Protein AF-A0A8S9LAE3-F1 (afdb_monomer)

pLDDT: mean 81.44, std 17.98, range [37.94, 98.44]

Structure (mmCIF, N/CA/C/O backbone):
data_AF-A0A8S9LAE3-F1
#
_entry.id   AF-A0A8S9LAE3-F1
#
loop_
_atom_site.group_PDB
_atom_site.id
_atom_site.type_symbol
_atom_site.label_atom_id
_atom_site.label_alt_id
_atom_site.label_comp_id
_atom_site.label_asym_id
_atom_site.label_entity_id
_atom_site.label_seq_id
_atom_site.pdbx_PDB_ins_code
_atom_site.Cartn_x
_atom_site.Cartn_y
_atom_site.Cartn_z
_atom_site.occupancy
_atom_site.B_iso_or_equiv
_atom_site.auth_seq_id
_atom_site.auth_comp_id
_atom_site.auth_asym_id
_atom_site.auth_atom_id
_atom_site.pdbx_PDB_model_num
ATOM 1 N N . VAL A 1 1 ? 46.894 7.423 32.844 1.00 37.94 1 VAL A N 1
ATOM 2 C CA . VAL A 1 1 ? 46.113 8.346 31.998 1.00 37.94 1 VAL A CA 1
ATOM 3 C C . VAL A 1 1 ? 46.209 7.786 30.589 1.00 37.94 1 VAL A C 1
ATOM 5 O O . VAL A 1 1 ? 47.317 7.707 30.084 1.00 37.94 1 VAL A O 1
ATOM 8 N N . ASP A 1 2 ? 45.246 6.939 30.218 1.00 39.12 2 ASP A N 1
ATOM 9 C CA . ASP A 1 2 ? 44.003 7.316 29.497 1.00 39.12 2 ASP A CA 1
ATOM 10 C C . ASP A 1 2 ? 44.293 7.236 27.984 1.00 39.12 2 ASP A C 1
ATOM 12 O O . ASP A 1 2 ? 45.336 7.728 27.573 1.00 39.12 2 ASP A O 1
ATOM 16 N N . ALA A 1 3 ? 43.564 6.611 27.066 1.00 46.81 3 ALA A N 1
ATOM 17 C CA . ALA A 1 3 ? 42.311 5.861 26.947 1.00 46.81 3 ALA A CA 1
ATOM 18 C C . ALA A 1 3 ? 42.549 4.921 25.717 1.00 46.81 3 ALA A C 1
ATOM 20 O O . ALA A 1 3 ? 43.592 5.028 25.076 1.00 46.81 3 ALA A O 1
ATOM 21 N N . SER A 1 4 ? 41.739 3.983 25.243 1.00 51.94 4 SER A N 1
ATOM 22 C CA . SER A 1 4 ? 40.320 3.676 25.348 1.00 51.94 4 SER A CA 1
ATOM 23 C C . SER A 1 4 ? 40.150 2.300 24.690 1.00 51.94 4 SER A C 1
ATOM 25 O O . SER A 1 4 ? 40.612 2.105 23.562 1.00 51.94 4 SER A O 1
ATOM 27 N N . ASP A 1 5 ? 39.481 1.376 25.372 1.00 51.44 5 ASP A N 1
ATOM 28 C CA . ASP A 1 5 ? 38.902 0.181 24.766 1.00 51.44 5 ASP A CA 1
ATOM 29 C C . ASP A 1 5 ? 37.854 0.598 23.726 1.00 51.44 5 ASP A C 1
ATOM 31 O O . ASP A 1 5 ? 36.895 1.297 24.058 1.00 51.44 5 ASP A O 1
ATOM 35 N N . THR A 1 6 ? 38.006 0.152 22.479 1.00 57.31 6 THR A N 1
ATOM 36 C CA . THR A 1 6 ? 36.951 0.273 21.464 1.00 57.31 6 THR A CA 1
ATOM 37 C C . THR A 1 6 ? 36.442 -1.122 21.121 1.00 57.31 6 THR A C 1
ATOM 39 O O . THR A 1 6 ? 36.827 -1.727 20.123 1.00 57.31 6 THR A O 1
ATOM 42 N N . ASP A 1 7 ? 35.573 -1.636 21.991 1.00 45.75 7 ASP A N 1
ATOM 43 C CA . ASP A 1 7 ? 34.738 -2.818 21.770 1.00 45.75 7 ASP A CA 1
ATOM 44 C C . ASP A 1 7 ? 33.702 -2.491 20.681 1.00 45.75 7 ASP A C 1
ATOM 46 O O . ASP A 1 7 ? 32.578 -2.066 20.952 1.00 45.75 7 ASP A O 1
ATOM 50 N N . SER A 1 8 ? 34.110 -2.611 19.416 1.00 52.56 8 SER A N 1
ATOM 51 C CA . SER A 1 8 ? 33.188 -2.532 18.283 1.00 52.56 8 SER A CA 1
ATOM 52 C C . SER A 1 8 ? 32.477 -3.873 18.167 1.00 52.56 8 SER A C 1
ATOM 54 O O . SER A 1 8 ? 32.872 -4.742 17.392 1.00 52.56 8 SER A O 1
ATOM 56 N N . LYS A 1 9 ? 31.429 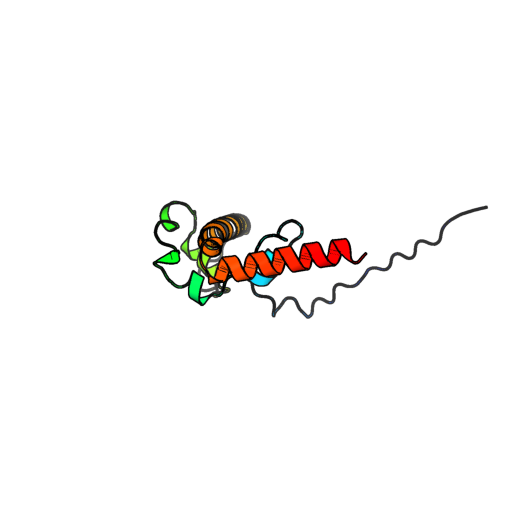-4.047 18.977 1.00 50.91 9 LYS A N 1
ATOM 57 C CA . LYS A 1 9 ? 30.430 -5.096 18.785 1.00 50.91 9 LYS A CA 1
ATOM 58 C C . LYS A 1 9 ? 29.706 -4.828 17.468 1.00 50.91 9 LYS A C 1
ATOM 60 O O . LYS A 1 9 ? 28.682 -4.148 17.430 1.00 50.91 9 LYS A O 1
ATOM 65 N N . GLU A 1 10 ? 30.262 -5.357 16.387 1.00 49.50 10 GLU A N 1
ATOM 66 C CA . GLU A 1 10 ? 29.545 -5.601 15.144 1.00 49.50 10 GLU A CA 1
ATOM 67 C C . GLU A 1 10 ? 28.417 -6.580 15.482 1.00 49.50 10 GLU A C 1
ATOM 69 O O . GLU A 1 10 ? 28.607 -7.789 15.616 1.00 49.50 10 GLU A O 1
ATOM 74 N N . SER A 1 11 ? 27.239 -6.024 15.764 1.00 51.31 11 SER A N 1
ATOM 75 C CA . SER A 1 11 ? 26.028 -6.817 15.906 1.00 51.31 11 SER A CA 1
ATOM 76 C C . SER A 1 11 ? 25.707 -7.358 14.523 1.00 51.31 11 SER A C 1
ATOM 78 O O . SER A 1 11 ? 25.181 -6.660 13.661 1.00 51.31 11 SER A O 1
ATOM 80 N N . GLY A 1 12 ? 26.109 -8.609 14.306 1.00 43.75 12 GLY A N 1
ATOM 81 C CA . GLY A 1 12 ? 25.721 -9.382 13.147 1.00 43.75 12 GLY A CA 1
ATOM 82 C C . GLY A 1 12 ? 24.204 -9.393 13.054 1.00 43.75 12 GLY A C 1
ATOM 83 O O . GLY A 1 12 ? 23.528 -10.082 13.819 1.00 43.75 12 GLY A O 1
ATOM 84 N N . ILE A 1 13 ? 23.670 -8.632 12.105 1.00 56.75 13 ILE A N 1
ATOM 85 C CA . ILE A 1 13 ? 22.344 -8.902 11.571 1.00 56.75 13 ILE A CA 1
ATOM 86 C C . ILE A 1 13 ? 22.498 -10.235 10.841 1.00 56.75 13 ILE A C 1
ATOM 88 O O . ILE A 1 13 ? 23.042 -10.305 9.740 1.00 56.75 13 ILE A O 1
ATOM 92 N N . SER A 1 14 ? 22.121 -11.313 11.532 1.00 49.66 14 SER A N 1
ATOM 93 C CA . SER A 1 14 ? 22.039 -12.661 10.979 1.00 49.66 14 SER A CA 1
ATOM 94 C C . SER A 1 14 ? 21.144 -12.607 9.745 1.00 49.66 14 SER A C 1
ATOM 96 O O . SER A 1 14 ? 19.928 -12.472 9.854 1.00 49.66 14 SER A O 1
ATOM 98 N N . GLY A 1 15 ? 21.753 -12.670 8.560 1.00 51.09 15 GLY A N 1
ATOM 99 C CA . GLY A 1 15 ? 21.083 -12.676 7.258 1.00 51.09 15 GLY A CA 1
ATOM 100 C C . GLY A 1 15 ? 20.341 -13.983 6.970 1.00 51.09 15 GLY A C 1
ATOM 101 O O . GLY A 1 15 ? 20.482 -14.536 5.882 1.00 51.09 15 GLY A O 1
ATOM 102 N N . SER A 1 16 ? 19.594 -14.502 7.947 1.00 45.53 16 SER A N 1
ATOM 103 C CA . SER A 1 16 ? 18.775 -15.711 7.830 1.00 45.53 16 SER A CA 1
ATOM 104 C C . SER A 1 16 ? 17.270 -15.435 7.775 1.00 45.53 16 SER A C 1
ATOM 106 O O . SER A 1 16 ? 16.552 -16.285 7.264 1.00 45.53 16 SER A O 1
ATOM 108 N N . ASP A 1 17 ? 16.802 -14.254 8.201 1.00 48.53 17 ASP A N 1
ATOM 109 C CA . ASP A 1 17 ? 15.358 -13.973 8.366 1.00 48.53 17 ASP A CA 1
ATOM 110 C C . ASP A 1 17 ? 14.774 -13.046 7.278 1.00 48.53 17 ASP A C 1
ATOM 112 O O . ASP A 1 17 ? 13.604 -12.674 7.316 1.00 48.53 17 ASP A O 1
ATOM 116 N N . VAL A 1 18 ? 15.571 -12.660 6.273 1.00 51.78 18 VAL A N 1
ATOM 117 C CA . VAL A 1 18 ? 15.138 -11.717 5.217 1.00 51.78 18 VAL A CA 1
ATOM 118 C C . VAL A 1 18 ? 14.175 -12.367 4.210 1.00 51.78 18 VAL A C 1
ATOM 120 O O . VAL A 1 18 ? 13.501 -11.665 3.469 1.00 51.78 18 VAL A O 1
ATOM 123 N N . LYS A 1 19 ? 14.073 -13.703 4.176 1.00 52.81 19 LYS A N 1
ATOM 124 C CA . LYS A 1 19 ? 13.229 -14.412 3.197 1.00 52.81 19 LYS A CA 1
ATOM 125 C C . LYS A 1 19 ? 11.756 -14.564 3.584 1.00 52.81 19 LYS A C 1
ATOM 127 O O . LYS A 1 19 ? 10.975 -14.907 2.707 1.00 52.81 19 LYS A O 1
ATOM 132 N N . ASP A 1 20 ? 11.382 -14.269 4.829 1.00 67.00 20 ASP A N 1
ATOM 133 C CA . ASP A 1 20 ? 10.019 -14.522 5.327 1.00 67.00 20 ASP A CA 1
ATOM 134 C C . ASP A 1 20 ? 9.254 -13.243 5.723 1.00 67.00 20 ASP A C 1
ATOM 136 O O . ASP A 1 20 ? 8.150 -13.319 6.263 1.00 67.00 20 ASP A O 1
ATOM 140 N N . THR A 1 21 ? 9.814 -12.052 5.481 1.00 87.69 21 THR A N 1
ATOM 141 C CA . THR A 1 21 ? 9.134 -10.783 5.792 1.00 87.69 21 THR A CA 1
ATOM 142 C C . THR A 1 21 ? 8.459 -10.231 4.540 1.00 87.69 21 THR A C 1
ATOM 144 O O . THR A 1 21 ? 9.155 -9.887 3.591 1.00 87.69 21 THR A O 1
ATOM 147 N N . SER A 1 22 ? 7.126 -10.115 4.555 1.00 94.44 22 SER A N 1
ATOM 148 C CA . SER A 1 22 ? 6.367 -9.499 3.457 1.00 94.44 22 SER A CA 1
ATOM 149 C C . SER A 1 22 ? 6.725 -8.027 3.253 1.00 94.44 22 SER A C 1
ATOM 151 O O . SER A 1 22 ? 7.118 -7.351 4.214 1.00 94.44 22 SER A O 1
ATOM 153 N N . TRP A 1 23 ? 6.520 -7.497 2.043 1.00 95.88 23 TRP A N 1
ATOM 154 C CA . TRP A 1 23 ? 6.784 -6.088 1.729 1.00 95.88 23 TRP A CA 1
ATOM 155 C C . TRP A 1 23 ? 6.064 -5.141 2.702 1.00 95.88 23 TRP A C 1
ATOM 157 O O . TRP A 1 23 ? 6.674 -4.230 3.265 1.00 95.88 23 TRP A O 1
ATOM 167 N N . ILE A 1 24 ? 4.785 -5.408 2.997 1.00 96.88 24 ILE A N 1
ATOM 168 C CA . ILE A 1 24 ? 3.974 -4.622 3.945 1.00 96.88 24 ILE A CA 1
ATOM 169 C C . ILE A 1 24 ? 4.584 -4.631 5.351 1.00 96.88 24 ILE A C 1
ATOM 171 O O . ILE A 1 24 ? 4.643 -3.594 6.024 1.00 96.88 24 ILE A O 1
ATOM 175 N N . SER A 1 25 ? 5.030 -5.803 5.812 1.00 95.44 25 SER A N 1
ATOM 176 C CA . SER A 1 25 ? 5.643 -5.948 7.131 1.00 95.44 25 SER A CA 1
ATOM 177 C C . SER A 1 25 ? 6.976 -5.211 7.199 1.00 95.44 25 SER A C 1
ATOM 179 O O . SER A 1 25 ? 7.217 -4.471 8.155 1.00 95.44 25 SER A O 1
ATOM 181 N N . TRP A 1 26 ? 7.812 -5.347 6.170 1.00 95.06 26 TRP A N 1
ATOM 182 C CA . TRP A 1 26 ? 9.067 -4.615 6.045 1.00 95.06 26 TRP A CA 1
ATOM 183 C C . TRP A 1 26 ? 8.829 -3.098 6.076 1.00 95.06 26 TRP A C 1
ATOM 185 O O . TRP A 1 26 ? 9.372 -2.412 6.946 1.00 95.06 26 TRP A O 1
ATOM 195 N N . PHE A 1 27 ? 7.939 -2.587 5.220 1.00 96.31 27 PHE A N 1
ATOM 196 C CA . PHE A 1 27 ? 7.660 -1.157 5.087 1.00 96.31 27 PHE A CA 1
ATOM 197 C C . PHE A 1 27 ? 7.136 -0.535 6.390 1.00 96.31 27 PHE A C 1
ATOM 199 O O . PHE A 1 27 ? 7.599 0.527 6.813 1.00 96.31 27 PHE A O 1
ATOM 206 N N . CYS A 1 28 ? 6.204 -1.203 7.079 1.00 95.25 28 CYS A N 1
ATOM 207 C CA . CYS A 1 28 ? 5.618 -0.702 8.329 1.00 95.25 28 CYS A CA 1
ATOM 208 C C . CYS A 1 28 ? 6.589 -0.701 9.526 1.00 95.25 28 CYS A C 1
ATOM 210 O O . CYS A 1 28 ? 6.266 -0.109 10.563 1.00 95.25 28 CYS A O 1
ATOM 212 N N . ASN A 1 29 ? 7.728 -1.394 9.413 1.00 93.50 29 ASN A N 1
ATOM 213 C CA . ASN A 1 29 ? 8.765 -1.477 10.444 1.00 93.50 29 ASN A CA 1
ATOM 214 C C . ASN A 1 29 ? 9.975 -0.569 10.159 1.00 93.50 29 ASN A C 1
ATOM 216 O O . ASN A 1 29 ? 10.869 -0.469 11.002 1.00 93.50 29 ASN A O 1
ATOM 220 N N . LEU A 1 30 ? 10.009 0.120 9.011 1.00 93.38 30 LEU A N 1
ATOM 221 C CA . LEU A 1 30 ? 11.024 1.135 8.737 1.00 93.38 30 LEU A CA 1
ATOM 222 C C . LEU A 1 30 ? 10.922 2.296 9.736 1.00 93.38 30 LEU A C 1
ATOM 224 O O . LEU A 1 30 ? 9.837 2.717 10.148 1.00 93.38 30 LEU A O 1
ATOM 228 N N . ARG A 1 31 ? 12.079 2.848 10.112 1.00 93.06 31 ARG A N 1
ATOM 229 C CA . ARG A 1 31 ? 12.156 4.038 10.969 1.00 93.06 31 ARG A CA 1
ATOM 230 C C . ARG A 1 31 ? 11.425 5.206 10.297 1.00 93.06 31 ARG A C 1
ATOM 232 O O . ARG A 1 31 ? 11.753 5.547 9.167 1.00 93.06 31 ARG A O 1
ATOM 239 N N . GLY A 1 32 ? 10.501 5.848 11.013 1.00 89.94 32 GLY A N 1
ATOM 240 C CA . GLY A 1 32 ? 9.641 6.914 10.483 1.0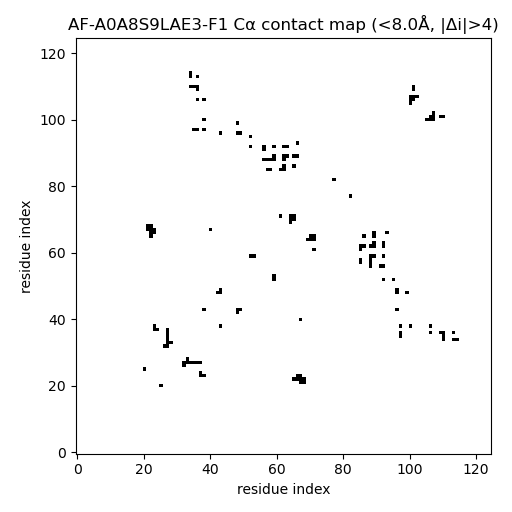0 89.94 32 GLY A CA 1
ATOM 241 C C . GLY A 1 32 ? 8.264 6.442 9.998 1.00 89.94 32 GLY A C 1
ATOM 242 O O . GLY A 1 32 ? 7.404 7.282 9.733 1.00 89.94 32 GLY A O 1
ATOM 243 N N . ASN A 1 33 ? 8.024 5.126 9.933 1.00 92.12 33 ASN A N 1
ATOM 244 C CA . ASN A 1 33 ? 6.755 4.539 9.491 1.00 92.12 33 ASN A CA 1
ATOM 245 C C . ASN A 1 33 ? 5.913 3.993 10.658 1.00 92.12 33 ASN A C 1
ATOM 247 O O . ASN A 1 33 ? 5.044 3.135 10.484 1.00 92.12 33 ASN A O 1
ATOM 251 N N . GLU A 1 34 ? 6.115 4.502 11.875 1.00 88.81 34 GLU A N 1
ATOM 252 C CA . GLU A 1 34 ? 5.489 3.964 13.086 1.00 88.81 34 GLU A CA 1
ATOM 253 C C . GLU A 1 34 ? 3.954 4.065 13.051 1.00 88.81 34 GLU A C 1
ATOM 255 O O . GLU A 1 34 ? 3.268 3.235 13.652 1.00 88.81 34 GLU A O 1
ATOM 260 N N . LEU A 1 35 ? 3.408 5.026 12.298 1.00 86.12 35 LEU A N 1
ATOM 261 C CA . LEU A 1 35 ? 1.968 5.262 12.146 1.00 86.12 35 LEU A CA 1
ATOM 262 C C . LEU A 1 35 ? 1.286 4.346 11.119 1.00 86.12 35 LEU A C 1
ATOM 264 O O . LEU A 1 35 ? 0.057 4.242 11.119 1.00 86.12 35 LEU A O 1
ATOM 268 N N . PHE A 1 36 ? 2.051 3.655 10.271 1.00 91.62 36 PHE A N 1
ATOM 269 C CA . PHE A 1 36 ? 1.488 2.724 9.299 1.00 91.62 36 PHE A CA 1
ATOM 270 C C . PHE A 1 36 ? 1.068 1.426 9.984 1.00 91.62 36 PHE A C 1
ATOM 272 O O . PHE A 1 36 ? 1.848 0.791 10.691 1.00 91.62 36 PHE A O 1
ATOM 279 N N . CYS A 1 37 ? -0.178 1.012 9.792 1.00 92.44 37 CYS A N 1
ATOM 280 C CA . CYS A 1 37 ? -0.635 -0.312 10.198 1.00 92.44 37 CYS A CA 1
ATOM 281 C C . CYS A 1 37 ? -0.515 -1.254 9.001 1.00 92.44 37 CYS A C 1
ATOM 283 O O . CYS A 1 37 ? -0.620 -0.801 7.863 1.00 92.44 37 CYS A O 1
ATOM 285 N N . GLN A 1 38 ? -0.263 -2.537 9.263 1.00 94.94 38 GLN A N 1
ATOM 286 C CA . GLN A 1 38 ? -0.248 -3.559 8.220 1.00 94.94 38 GLN A CA 1
ATOM 287 C C . GLN A 1 38 ? -1.690 -3.772 7.748 1.00 94.94 38 GLN A C 1
ATOM 289 O O . GLN A 1 38 ? -2.568 -4.080 8.560 1.00 94.94 38 GLN A O 1
ATOM 294 N N . ILE A 1 39 ? -1.935 -3.515 6.468 1.00 95.50 39 ILE A N 1
ATOM 295 C CA . ILE A 1 39 ? -3.238 -3.700 5.827 1.00 95.50 39 ILE A CA 1
ATOM 296 C C . ILE A 1 39 ? -3.293 -5.133 5.308 1.00 95.50 39 ILE A C 1
ATOM 298 O O . ILE A 1 39 ? -2.310 -5.621 4.767 1.00 95.50 39 ILE A O 1
ATOM 302 N N . ASP A 1 40 ? -4.428 -5.798 5.496 1.00 95.25 40 ASP A N 1
ATOM 303 C CA . ASP A 1 40 ? -4.637 -7.156 4.996 1.00 95.25 40 ASP A CA 1
ATOM 304 C C . ASP A 1 40 ? -4.689 -7.167 3.461 1.00 95.25 40 ASP A C 1
ATOM 306 O O . ASP A 1 40 ? -5.360 -6.320 2.855 1.00 95.25 40 ASP A O 1
ATOM 310 N N . ASP A 1 41 ? -4.034 -8.146 2.840 1.00 95.38 41 ASP A N 1
ATOM 311 C CA . ASP A 1 41 ? -4.007 -8.329 1.388 1.00 95.38 41 ASP A CA 1
ATOM 312 C C . ASP A 1 41 ? -5.418 -8.401 0.794 1.00 95.38 41 ASP A C 1
ATOM 314 O O . ASP A 1 41 ? -5.648 -7.877 -0.293 1.00 95.38 41 ASP A O 1
ATOM 318 N N . TYR A 1 42 ? -6.400 -8.955 1.517 1.00 94.62 42 TYR A N 1
ATOM 319 C CA . TYR A 1 42 ? -7.797 -8.996 1.076 1.00 94.62 42 TYR A CA 1
ATOM 320 C C . TYR A 1 42 ? -8.377 -7.594 0.837 1.00 94.62 42 TYR A C 1
ATOM 322 O O . TYR A 1 42 ? -9.120 -7.377 -0.121 1.00 94.62 42 TYR A O 1
ATOM 330 N N . TYR A 1 43 ? -8.036 -6.621 1.689 1.00 95.94 43 TYR A N 1
ATOM 331 C CA . TYR A 1 43 ? -8.486 -5.240 1.508 1.00 95.94 43 TYR A CA 1
ATOM 332 C C . TYR A 1 43 ? -7.838 -4.600 0.275 1.00 95.94 43 TYR A C 1
ATOM 334 O O . TYR A 1 43 ? -8.503 -3.855 -0.448 1.00 95.94 43 TYR A O 1
ATOM 342 N N . ILE A 1 44 ? -6.553 -4.892 0.051 1.00 97.31 44 ILE A N 1
ATOM 343 C CA . ILE A 1 44 ? -5.750 -4.360 -1.056 1.00 97.31 44 ILE A CA 1
ATOM 344 C C . ILE A 1 44 ? -6.183 -4.977 -2.394 1.00 97.31 44 ILE A C 1
ATOM 346 O O . ILE A 1 44 ? -6.278 -4.269 -3.390 1.00 97.31 44 ILE A O 1
ATOM 350 N N . GLN A 1 45 ? -6.497 -6.270 -2.429 1.00 95.31 45 GLN A N 1
ATOM 351 C CA . GLN A 1 45 ? -6.920 -6.979 -3.641 1.00 95.31 45 GLN A CA 1
ATOM 352 C C . GLN A 1 45 ? -8.338 -6.605 -4.106 1.00 95.31 45 GLN A C 1
ATOM 354 O O . GLN A 1 45 ? -8.692 -6.830 -5.265 1.00 95.31 45 GLN A O 1
ATOM 359 N N . ASP A 1 46 ? -9.166 -6.012 -3.243 1.00 95.81 46 ASP A N 1
ATOM 360 C CA . ASP A 1 46 ? -10.489 -5.527 -3.631 1.00 95.81 46 ASP A CA 1
ATOM 361 C C . ASP A 1 46 ? -10.393 -4.211 -4.427 1.00 95.81 46 ASP A C 1
ATOM 363 O O . ASP A 1 46 ? -10.185 -3.115 -3.892 1.00 95.81 46 ASP A O 1
ATOM 367 N N . HIS A 1 47 ? -10.622 -4.315 -5.739 1.00 92.12 47 HIS A N 1
ATOM 368 C CA . HIS A 1 47 ? -10.603 -3.188 -6.673 1.00 92.12 47 HIS A CA 1
ATOM 369 C C . HIS A 1 47 ? -11.519 -2.022 -6.276 1.00 92.12 47 HIS A C 1
ATOM 371 O O . HIS A 1 47 ? -11.225 -0.877 -6.635 1.00 92.12 47 HIS A O 1
ATOM 377 N N . PHE A 1 48 ? -12.614 -2.266 -5.547 1.00 94.88 48 PHE A N 1
ATOM 378 C CA . PHE A 1 48 ? -13.490 -1.184 -5.099 1.00 94.88 48 PHE A CA 1
ATOM 379 C C . PHE A 1 48 ? -12.761 -0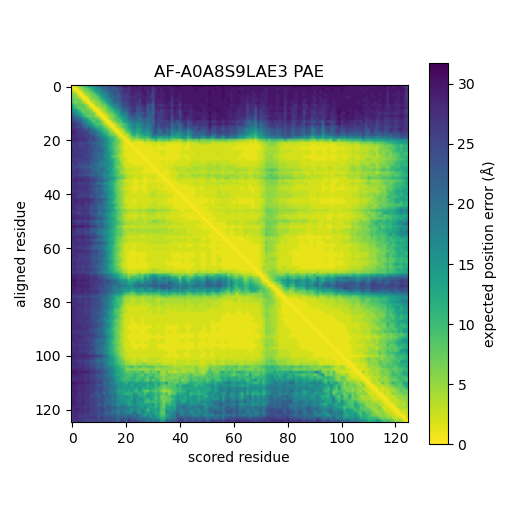.247 -4.126 1.00 94.88 48 PHE A C 1
ATOM 381 O O . PHE A 1 48 ? -12.836 0.977 -4.270 1.00 94.88 48 PHE A O 1
ATOM 388 N N . ASN A 1 49 ? -11.968 -0.803 -3.205 1.00 94.06 49 ASN A N 1
ATOM 389 C CA . ASN A 1 49 ? -11.183 -0.028 -2.241 1.00 94.06 49 ASN A CA 1
ATOM 390 C C . ASN A 1 49 ? -10.085 0.797 -2.931 1.00 94.06 49 ASN A C 1
ATOM 392 O O . ASN A 1 49 ? -9.747 1.902 -2.486 1.00 94.06 49 ASN A O 1
ATOM 396 N N . LEU A 1 50 ? -9.570 0.299 -4.060 1.00 96.19 50 LEU A N 1
ATOM 397 C CA . LEU A 1 50 ? -8.505 0.937 -4.838 1.00 96.19 50 LEU A CA 1
ATOM 398 C C . LEU A 1 50 ? -9.012 1.844 -5.969 1.00 96.19 50 LEU A C 1
ATOM 400 O O . LEU A 1 50 ? -8.215 2.451 -6.689 1.00 96.19 50 LEU A O 1
ATOM 404 N N . CYS A 1 51 ? -10.332 1.996 -6.113 1.00 94.75 51 CYS A N 1
ATOM 405 C CA . CYS A 1 51 ? -10.939 2.731 -7.217 1.00 94.75 51 CYS A CA 1
ATOM 406 C C . CYS A 1 51 ? -10.321 4.134 -7.393 1.00 94.75 51 CYS A C 1
ATOM 408 O O . CYS A 1 51 ? -10.223 4.930 -6.450 1.00 94.75 51 CYS A O 1
ATOM 410 N N . GLY A 1 52 ? -9.884 4.434 -8.620 1.00 93.62 52 GLY A N 1
ATOM 411 C CA . GLY A 1 52 ? -9.301 5.720 -9.009 1.00 93.62 52 GLY A CA 1
ATOM 412 C C . GLY A 1 52 ? -7.819 5.926 -8.667 1.00 93.62 52 GLY A C 1
ATOM 413 O O . GLY A 1 52 ? -7.270 6.940 -9.098 1.00 93.62 52 GLY A O 1
ATOM 414 N N . LEU A 1 53 ? -7.162 5.006 -7.946 1.00 95.38 53 LEU A N 1
ATOM 415 C CA . LEU A 1 53 ? -5.726 5.115 -7.629 1.00 95.38 53 LEU A CA 1
ATOM 416 C C . LEU A 1 53 ? -4.824 4.831 -8.836 1.00 95.38 53 LEU A C 1
ATOM 418 O O . LEU A 1 53 ? -3.784 5.469 -8.970 1.00 95.38 53 LEU A O 1
ATOM 422 N N . ILE A 1 54 ? -5.264 3.973 -9.760 1.00 94.56 54 ILE A N 1
ATOM 423 C CA . ILE A 1 54 ? -4.540 3.654 -11.005 1.00 94.56 54 ILE A CA 1
ATOM 424 C C . ILE A 1 54 ? -4.189 4.891 -11.850 1.00 94.56 54 ILE A C 1
ATOM 426 O O . ILE A 1 54 ? -3.183 4.907 -12.546 1.00 94.56 54 ILE A O 1
ATOM 430 N N . HIS A 1 55 ? -4.987 5.960 -11.765 1.00 94.81 55 HIS A N 1
ATOM 431 C CA . HIS A 1 55 ? -4.740 7.210 -12.495 1.00 94.81 55 HIS A CA 1
ATOM 432 C C . HIS A 1 55 ? -3.831 8.194 -11.741 1.00 94.81 55 HIS A C 1
ATOM 434 O O . HIS A 1 55 ? -3.507 9.253 -12.273 1.00 94.81 55 HIS A O 1
ATOM 440 N N . GLN A 1 56 ? -3.479 7.890 -10.491 1.00 95.81 56 GLN A N 1
ATOM 441 C CA . GLN A 1 56 ? -2.711 8.769 -9.602 1.00 95.81 56 GLN A CA 1
ATOM 442 C C . GLN A 1 56 ? -1.299 8.236 -9.348 1.00 95.81 56 GLN A C 1
ATOM 444 O O . GLN A 1 56 ? -0.391 9.024 -9.097 1.00 95.81 56 GLN A O 1
ATOM 449 N N . VAL A 1 57 ? -1.108 6.917 -9.438 1.00 96.75 57 VAL A N 1
ATOM 450 C CA . VAL A 1 57 ? 0.166 6.250 -9.160 1.00 96.75 57 VAL A CA 1
ATOM 451 C C . VAL A 1 57 ? 0.811 5.773 -10.471 1.00 96.75 57 VAL A C 1
ATOM 453 O O . VAL A 1 57 ? 0.175 5.031 -11.220 1.00 96.75 57 VAL A O 1
ATOM 456 N N . PRO A 1 58 ? 2.060 6.171 -10.781 1.00 94.94 58 PRO A N 1
ATOM 457 C CA . PRO A 1 58 ? 2.796 5.616 -11.914 1.00 94.94 58 PRO A CA 1
ATOM 458 C C . PRO A 1 58 ? 3.144 4.146 -11.650 1.00 94.94 58 PRO A C 1
ATOM 460 O O . PRO A 1 58 ? 3.289 3.751 -10.502 1.00 94.94 58 PRO A O 1
ATOM 463 N N . TYR A 1 59 ? 3.308 3.337 -12.699 1.00 94.88 59 TYR A N 1
ATOM 464 C CA . TYR A 1 59 ? 3.645 1.908 -12.560 1.00 94.88 59 TYR A CA 1
ATOM 465 C C . TYR A 1 59 ? 2.689 1.131 -11.633 1.00 94.88 59 TYR A C 1
ATOM 467 O O . TYR A 1 59 ? 3.120 0.191 -10.978 1.00 94.88 59 TYR A O 1
ATOM 475 N N . TYR A 1 60 ? 1.411 1.530 -11.570 1.00 95.94 60 TYR A N 1
ATOM 476 C CA . TYR A 1 60 ? 0.434 1.030 -10.596 1.00 95.94 60 TYR A CA 1
ATOM 477 C C . TYR A 1 60 ? 0.409 -0.497 -10.467 1.00 95.94 60 TYR A C 1
ATOM 479 O O . TYR A 1 60 ? 0.472 -0.988 -9.348 1.00 95.94 60 TYR A O 1
ATOM 487 N N . ASP A 1 61 ? 0.363 -1.230 -11.583 1.00 94.44 61 ASP A N 1
ATOM 488 C CA . ASP A 1 61 ? 0.299 -2.696 -11.552 1.00 94.44 61 ASP A CA 1
ATOM 489 C C . ASP A 1 61 ? 1.572 -3.298 -10.932 1.00 94.44 61 ASP A C 1
ATOM 491 O O . ASP A 1 61 ? 1.485 -4.075 -9.990 1.00 94.44 61 ASP A O 1
ATOM 495 N N . TYR A 1 62 ? 2.759 -2.844 -11.349 1.00 94.25 62 TYR A N 1
ATOM 496 C CA . TYR A 1 62 ? 4.034 -3.302 -10.777 1.00 94.25 62 TYR A CA 1
ATOM 497 C C . TYR A 1 62 ? 4.211 -2.898 -9.308 1.00 94.25 62 TYR A C 1
ATOM 499 O O . TYR A 1 62 ? 4.788 -3.640 -8.520 1.00 94.25 62 TYR A O 1
ATOM 507 N N . ALA A 1 63 ? 3.724 -1.714 -8.933 1.00 96.00 63 ALA A N 1
ATOM 508 C CA . ALA A 1 63 ? 3.720 -1.252 -7.553 1.00 96.00 63 ALA A CA 1
ATOM 509 C C . ALA A 1 63 ? 2.785 -2.108 -6.685 1.00 96.00 63 ALA A C 1
ATOM 511 O O . ALA A 1 63 ? 3.134 -2.441 -5.556 1.00 96.00 63 ALA A O 1
ATOM 512 N N . LEU A 1 64 ? 1.613 -2.477 -7.208 1.00 96.50 64 LEU A N 1
ATOM 513 C CA . LEU A 1 64 ? 0.655 -3.347 -6.530 1.00 96.50 64 LEU A CA 1
ATOM 514 C C . LEU A 1 64 ? 1.204 -4.769 -6.380 1.00 96.50 64 LEU A C 1
ATOM 516 O O . LEU A 1 64 ? 1.111 -5.332 -5.291 1.00 96.50 64 LEU A O 1
ATOM 520 N N . ASP A 1 65 ? 1.821 -5.307 -7.432 1.00 94.75 65 ASP A N 1
ATOM 521 C CA . ASP A 1 65 ? 2.484 -6.611 -7.405 1.00 94.75 65 ASP A CA 1
ATOM 522 C C . ASP A 1 65 ? 3.609 -6.634 -6.364 1.00 94.75 65 ASP A C 1
ATOM 524 O O . ASP A 1 65 ? 3.682 -7.564 -5.564 1.00 94.75 65 ASP A O 1
ATOM 528 N N . LEU A 1 66 ? 4.430 -5.577 -6.299 1.00 94.75 66 LEU A N 1
ATOM 529 C CA . LEU A 1 66 ? 5.485 -5.446 -5.292 1.00 94.75 66 LEU A CA 1
ATOM 530 C C . LEU A 1 66 ? 4.924 -5.404 -3.860 1.00 94.75 66 LEU A C 1
ATOM 532 O O . LEU A 1 66 ? 5.455 -6.077 -2.983 1.00 94.75 66 LEU A O 1
ATOM 536 N N . ILE A 1 67 ? 3.847 -4.647 -3.615 1.00 96.81 67 ILE A N 1
ATOM 537 C CA . ILE A 1 67 ? 3.201 -4.570 -2.290 1.00 96.81 67 ILE A CA 1
ATOM 538 C C . ILE A 1 67 ? 2.659 -5.935 -1.849 1.00 96.81 67 ILE A C 1
ATOM 540 O O . ILE A 1 67 ? 2.717 -6.256 -0.664 1.00 96.81 67 ILE A O 1
ATOM 544 N N . LEU A 1 68 ? 2.106 -6.706 -2.788 1.00 95.81 68 LEU A N 1
ATOM 545 C CA . LEU A 1 68 ? 1.475 -8.005 -2.542 1.00 95.81 68 LEU A CA 1
ATOM 546 C C . LEU A 1 68 ? 2.460 -9.185 -2.618 1.00 95.81 68 LEU A C 1
ATOM 548 O O . LEU A 1 68 ? 2.018 -10.335 -2.630 1.00 95.81 68 LEU A O 1
ATOM 552 N N . ASP A 1 69 ? 3.768 -8.915 -2.706 1.00 93.31 69 ASP A N 1
ATOM 553 C CA . ASP A 1 69 ? 4.822 -9.920 -2.900 1.00 93.31 69 ASP A CA 1
ATOM 554 C C . ASP A 1 69 ? 4.528 -10.882 -4.076 1.00 93.31 69 ASP A C 1
ATOM 556 O O . ASP A 1 69 ? 4.880 -12.066 -4.059 1.00 93.31 69 ASP A O 1
ATOM 560 N N . VAL A 1 70 ? 3.866 -10.373 -5.122 1.00 91.69 70 VAL A N 1
ATOM 561 C CA . VAL A 1 70 ? 3.620 -11.104 -6.367 1.00 91.69 70 VAL A CA 1
ATOM 562 C C . VAL A 1 70 ? 4.907 -11.106 -7.182 1.00 91.69 70 VAL A C 1
ATOM 564 O O . VAL A 1 70 ? 5.562 -10.081 -7.369 1.00 91.69 70 VAL A O 1
ATOM 567 N N . ASP A 1 71 ? 5.288 -12.287 -7.665 1.00 80.75 71 ASP A N 1
ATOM 568 C CA . ASP A 1 71 ? 6.562 -12.498 -8.340 1.00 80.75 71 ASP A CA 1
ATOM 569 C C . ASP A 1 71 ? 6.678 -11.653 -9.628 1.00 80.75 71 ASP A C 1
ATOM 571 O O . ASP A 1 71 ? 6.070 -11.947 -10.659 1.00 80.75 71 ASP A O 1
ATOM 575 N N . LEU A 1 72 ? 7.516 -10.612 -9.578 1.00 67.12 72 LEU A N 1
ATOM 576 C CA . LEU A 1 72 ? 7.807 -9.716 -10.704 1.00 67.12 72 LEU A CA 1
ATOM 577 C C . LEU A 1 72 ? 8.628 -10.400 -11.820 1.00 67.12 72 LEU A C 1
ATOM 579 O O . LEU A 1 72 ? 8.908 -9.788 -12.852 1.00 67.12 72 LEU A O 1
ATOM 583 N N . THR A 1 73 ? 9.046 -11.664 -11.651 1.00 57.00 73 THR A N 1
ATOM 584 C CA . THR A 1 73 ? 9.953 -12.363 -12.583 1.00 57.00 73 THR A CA 1
ATOM 585 C C . THR A 1 73 ? 9.312 -12.841 -13.892 1.00 57.00 73 THR A C 1
ATOM 587 O O . THR A 1 73 ? 9.997 -13.457 -14.716 1.00 57.00 73 THR A O 1
ATOM 590 N N . HIS A 1 74 ? 8.048 -12.507 -14.170 1.00 56.09 74 HIS A N 1
ATOM 591 C CA . HIS A 1 74 ? 7.318 -12.898 -15.386 1.00 56.09 74 HIS A CA 1
ATOM 592 C C . HIS A 1 74 ? 7.793 -12.240 -16.710 1.00 56.09 74 HIS A C 1
ATOM 594 O O . HIS A 1 74 ? 7.026 -12.137 -17.665 1.00 56.09 74 HIS A O 1
ATOM 600 N N . GLY A 1 75 ? 9.077 -11.885 -16.832 1.00 55.44 75 GLY A N 1
ATOM 601 C CA . GLY A 1 75 ? 9.755 -11.760 -18.132 1.00 55.44 75 GLY A CA 1
ATOM 602 C C . GLY A 1 75 ? 10.457 -10.435 -18.417 1.00 55.44 75 GLY A C 1
ATOM 603 O O . GLY A 1 75 ? 11.243 -10.373 -19.364 1.00 55.44 75 GLY A O 1
ATOM 604 N N . GLU A 1 76 ? 10.252 -9.401 -17.601 1.00 65.75 76 GLU A N 1
ATOM 605 C CA . GLU A 1 76 ? 10.882 -8.093 -17.800 1.00 65.75 76 GLU A CA 1
ATOM 606 C C . GLU A 1 76 ? 12.040 -7.890 -16.820 1.00 65.75 76 GLU A C 1
ATOM 608 O O . GLU A 1 76 ? 11.863 -7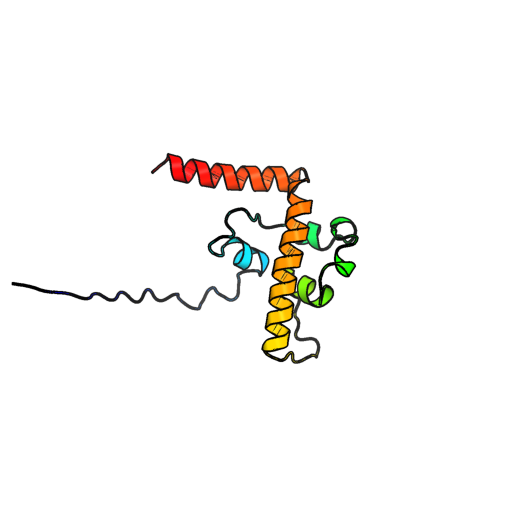.740 -15.614 1.00 65.75 76 GLU A O 1
ATOM 613 N N . ARG A 1 77 ? 13.275 -7.888 -17.337 1.00 70.50 77 ARG A N 1
ATOM 614 C CA . ARG A 1 77 ? 14.427 -7.443 -16.547 1.00 70.50 77 ARG A CA 1
ATOM 615 C C . ARG A 1 77 ? 14.393 -5.924 -16.451 1.00 70.50 77 ARG A C 1
ATOM 617 O O . ARG A 1 77 ? 14.815 -5.242 -17.385 1.00 70.50 77 ARG A O 1
ATOM 624 N N . PHE A 1 78 ? 13.932 -5.410 -15.319 1.00 79.94 78 PHE A N 1
ATOM 625 C CA . PHE A 1 78 ? 14.096 -4.001 -14.993 1.00 79.94 78 PHE A CA 1
ATOM 626 C C . PHE A 1 78 ? 15.576 -3.638 -14.858 1.00 79.94 78 PHE A C 1
ATOM 628 O O . PHE A 1 78 ? 16.396 -4.413 -14.362 1.00 79.94 78 PHE A O 1
ATOM 635 N N . THR A 1 79 ? 15.919 -2.431 -15.302 1.00 89.44 79 THR A N 1
ATOM 636 C CA . THR A 1 79 ? 17.154 -1.776 -14.860 1.00 89.44 79 THR A CA 1
ATOM 637 C C . THR A 1 79 ? 17.013 -1.350 -13.397 1.00 89.44 79 THR A C 1
ATOM 639 O O . THR A 1 79 ? 15.902 -1.105 -12.933 1.00 89.44 79 THR A O 1
ATOM 642 N N . GLU A 1 80 ? 18.130 -1.197 -12.686 1.00 89.44 80 GLU A N 1
ATOM 643 C CA . GLU A 1 80 ? 18.155 -0.729 -11.287 1.00 89.44 80 GLU A CA 1
ATOM 644 C C . GLU A 1 80 ? 17.348 0.566 -11.099 1.00 89.44 80 GLU A C 1
ATOM 646 O O . GLU A 1 80 ? 16.475 0.651 -10.245 1.00 89.44 80 GLU A O 1
ATOM 651 N N . LYS A 1 81 ? 17.518 1.527 -12.012 1.00 91.44 81 LYS A N 1
ATOM 652 C CA . LYS A 1 81 ? 16.773 2.789 -11.991 1.00 91.44 81 LYS A CA 1
ATOM 653 C C . LYS A 1 81 ? 15.261 2.618 -12.174 1.00 91.44 81 LYS A C 1
ATOM 655 O O . LYS A 1 81 ? 14.487 3.405 -11.644 1.00 91.44 81 LYS A O 1
ATOM 660 N N . GLN A 1 82 ? 14.817 1.654 -12.979 1.00 90.88 82 GLN A N 1
ATOM 661 C CA . GLN A 1 82 ? 13.381 1.389 -13.122 1.00 90.88 82 GLN A CA 1
ATOM 662 C C . GLN A 1 82 ? 12.821 0.738 -11.863 1.00 90.88 82 GLN A C 1
ATOM 664 O O . GLN A 1 82 ? 11.709 1.067 -11.468 1.00 90.88 82 GLN A O 1
ATOM 669 N N . TYR A 1 83 ? 13.603 -0.132 -11.227 1.00 91.06 83 TYR A N 1
ATOM 670 C CA . TYR A 1 83 ? 13.226 -0.758 -9.970 1.00 91.06 83 TYR A CA 1
ATOM 671 C C . TYR A 1 83 ? 13.036 0.288 -8.857 1.00 91.06 83 TYR A C 1
ATOM 673 O O . TYR A 1 83 ? 11.985 0.303 -8.228 1.00 91.06 83 TYR A O 1
ATOM 681 N N . GLU A 1 84 ? 13.948 1.259 -8.723 1.00 94.38 84 GLU A N 1
ATOM 682 C CA . GLU A 1 84 ? 13.793 2.393 -7.787 1.00 94.38 84 GLU A CA 1
ATOM 683 C C . GLU A 1 84 ? 12.498 3.198 -8.025 1.00 94.38 84 GLU A C 1
ATOM 685 O O . GLU A 1 84 ? 11.846 3.658 -7.085 1.00 94.38 84 GLU A O 1
ATOM 690 N N . LEU A 1 85 ? 12.096 3.379 -9.290 1.00 95.12 85 LEU A N 1
ATOM 691 C CA . LEU A 1 85 ? 10.847 4.073 -9.628 1.00 95.12 85 LEU A CA 1
ATOM 692 C C . LEU A 1 85 ? 9.608 3.261 -9.230 1.00 95.12 85 LEU A C 1
ATOM 694 O O . LEU A 1 85 ? 8.609 3.854 -8.823 1.00 95.12 85 LEU A O 1
ATOM 698 N N . VAL A 1 86 ? 9.665 1.932 -9.352 1.00 94.94 86 VAL A N 1
ATOM 699 C CA . VAL A 1 86 ? 8.590 1.029 -8.917 1.00 94.94 86 VAL A CA 1
ATOM 700 C C . VAL A 1 86 ? 8.505 0.993 -7.392 1.00 94.94 86 VAL A C 1
ATOM 702 O O . VAL A 1 86 ? 7.405 1.100 -6.860 1.00 94.94 86 VAL A O 1
ATOM 705 N N . GLU A 1 87 ? 9.635 0.938 -6.683 1.00 95.62 87 GLU A N 1
ATOM 706 C CA . GLU A 1 87 ? 9.658 1.024 -5.217 1.00 95.62 87 GLU A CA 1
ATOM 707 C C . GLU A 1 87 ? 9.042 2.338 -4.728 1.00 95.62 87 GLU A C 1
ATOM 709 O O . GLU A 1 87 ? 8.124 2.323 -3.910 1.00 95.62 87 GLU A O 1
ATOM 714 N N . SER A 1 88 ? 9.445 3.476 -5.302 1.00 97.50 88 SER A N 1
ATOM 715 C CA . SER A 1 88 ? 8.858 4.776 -4.953 1.00 97.50 88 SER A CA 1
ATOM 716 C C . SER A 1 88 ? 7.350 4.836 -5.241 1.00 97.50 88 SER A C 1
ATOM 718 O O . SER A 1 88 ? 6.580 5.412 -4.464 1.00 97.50 88 SER A O 1
ATOM 720 N N . ALA A 1 89 ? 6.900 4.216 -6.336 1.00 97.62 89 ALA A N 1
ATOM 721 C CA . ALA A 1 89 ? 5.481 4.100 -6.646 1.00 97.62 89 ALA A CA 1
ATOM 722 C C . ALA A 1 89 ? 4.728 3.211 -5.643 1.00 97.62 89 ALA A C 1
ATOM 724 O O . ALA A 1 89 ? 3.608 3.557 -5.264 1.00 97.62 89 ALA A O 1
ATOM 725 N N . ALA A 1 90 ? 5.332 2.112 -5.185 1.00 98.00 90 ALA A N 1
ATOM 726 C CA . ALA A 1 90 ? 4.768 1.211 -4.182 1.00 98.00 90 ALA A CA 1
ATOM 727 C C . ALA A 1 90 ? 4.601 1.899 -2.823 1.00 98.00 90 ALA A C 1
ATOM 729 O O . ALA A 1 90 ? 3.520 1.840 -2.237 1.00 98.00 90 ALA A O 1
ATOM 730 N N . GLU A 1 91 ? 5.608 2.640 -2.358 1.00 97.94 91 GLU A N 1
ATOM 731 C CA . GLU A 1 91 ? 5.505 3.433 -1.125 1.00 97.94 91 GLU A CA 1
ATOM 732 C C . GLU A 1 91 ? 4.351 4.444 -1.197 1.00 97.94 91 GLU A C 1
ATOM 734 O O . GLU A 1 91 ? 3.532 4.549 -0.276 1.00 97.94 91 GLU A O 1
ATOM 739 N N . MET A 1 92 ? 4.238 5.159 -2.322 1.00 97.88 92 MET A N 1
ATOM 740 C CA . MET A 1 92 ? 3.158 6.118 -2.542 1.00 97.88 92 MET A CA 1
ATOM 741 C C . MET A 1 92 ? 1.789 5.431 -2.590 1.00 97.88 92 MET A C 1
ATOM 743 O O . MET A 1 92 ? 0.851 5.884 -1.930 1.00 97.88 92 MET A O 1
ATOM 747 N N . LEU A 1 93 ? 1.667 4.337 -3.346 1.00 98.44 93 LEU A N 1
ATOM 748 C CA . LEU A 1 93 ? 0.431 3.571 -3.463 1.00 98.44 93 LEU A CA 1
ATOM 749 C C . LEU A 1 93 ? -0.020 3.063 -2.095 1.00 98.44 93 LEU A C 1
ATOM 751 O O . LEU A 1 93 ? -1.159 3.319 -1.705 1.00 98.44 93 LEU A O 1
ATOM 755 N N . TYR A 1 94 ? 0.876 2.432 -1.334 1.00 98.38 94 TYR A N 1
ATOM 756 C CA . TYR A 1 94 ? 0.574 1.949 0.010 1.00 98.38 94 TYR A CA 1
ATOM 757 C C . TYR A 1 94 ? 0.133 3.087 0.937 1.00 98.38 94 TYR A C 1
ATOM 759 O O . TYR A 1 94 ? -0.851 2.945 1.662 1.00 98.38 94 TYR A O 1
ATOM 767 N N . GLY A 1 95 ? 0.770 4.260 0.850 1.00 97.38 95 GLY A N 1
ATOM 768 C CA . GLY A 1 95 ? 0.347 5.462 1.570 1.00 97.38 95 GLY A CA 1
ATOM 769 C C . GLY A 1 95 ? -1.093 5.892 1.263 1.00 97.38 95 GLY A C 1
ATOM 770 O O . GLY A 1 95 ? -1.870 6.191 2.174 1.00 97.38 95 GLY A O 1
ATOM 771 N N . MET A 1 96 ? -1.487 5.880 -0.012 1.00 97.81 96 MET A N 1
ATOM 772 C CA . MET A 1 96 ? -2.847 6.240 -0.436 1.00 97.81 96 MET A CA 1
ATOM 773 C C . MET A 1 96 ? -3.886 5.191 -0.029 1.00 97.81 96 MET A C 1
ATOM 775 O O . MET A 1 96 ? -5.004 5.546 0.357 1.00 97.81 96 MET A O 1
ATOM 779 N N . ILE A 1 97 ? -3.524 3.908 -0.091 1.00 97.94 97 ILE A N 1
ATOM 780 C CA . ILE A 1 97 ? -4.359 2.804 0.390 1.00 97.94 97 ILE A CA 1
ATOM 781 C C . ILE A 1 97 ? -4.559 2.932 1.898 1.00 97.94 97 ILE A C 1
ATOM 783 O O . ILE A 1 97 ? -5.693 2.866 2.371 1.00 97.94 97 ILE A O 1
ATOM 787 N N . HIS A 1 98 ? -3.484 3.189 2.644 1.00 96.62 98 HIS A N 1
ATOM 788 C CA . HIS A 1 98 ? -3.513 3.374 4.092 1.00 96.62 98 HIS A CA 1
ATOM 789 C C . HIS A 1 98 ? -4.421 4.529 4.502 1.00 96.62 98 HIS A C 1
ATOM 791 O O . HIS A 1 98 ? -5.307 4.336 5.334 1.00 96.62 98 HIS A O 1
ATOM 797 N N . ALA A 1 99 ? -4.307 5.682 3.836 1.00 94.75 99 ALA A N 1
ATOM 798 C CA . ALA A 1 99 ? -5.171 6.836 4.080 1.00 94.75 99 ALA A CA 1
ATOM 799 C C . ALA A 1 99 ? -6.670 6.519 3.909 1.00 94.75 99 ALA A C 1
ATOM 801 O O . ALA A 1 99 ? -7.502 7.061 4.638 1.00 94.75 99 ALA A O 1
ATOM 802 N N . ARG A 1 100 ? -7.031 5.623 2.980 1.00 95.44 100 ARG A N 1
ATOM 803 C CA . ARG A 1 100 ? -8.411 5.125 2.840 1.00 95.44 100 ARG A CA 1
ATOM 804 C C . ARG A 1 100 ? -8.751 4.097 3.917 1.00 95.44 100 ARG A C 1
ATOM 806 O O . ARG A 1 100 ? -9.813 4.179 4.528 1.00 95.44 100 ARG A O 1
ATOM 813 N N . TYR A 1 101 ? -7.847 3.154 4.170 1.00 95.06 101 TYR A N 1
ATOM 814 C CA . TYR A 1 101 ? -8.054 2.048 5.100 1.00 95.06 101 TYR A CA 1
ATOM 815 C C . TYR A 1 101 ? -8.333 2.527 6.525 1.00 95.06 101 TYR A C 1
ATOM 817 O O . TYR A 1 101 ? -9.252 2.017 7.165 1.00 95.06 101 TYR A O 1
ATOM 825 N N . ILE A 1 102 ? -7.621 3.548 7.013 1.00 92.31 102 ILE A N 1
ATOM 826 C CA . ILE A 1 102 ? -7.818 4.080 8.373 1.00 92.31 102 ILE A CA 1
ATOM 827 C C . ILE A 1 102 ? -9.205 4.697 8.610 1.00 92.31 102 ILE A C 1
ATOM 829 O O . ILE A 1 102 ? -9.591 4.887 9.762 1.00 92.31 102 ILE A O 1
ATOM 833 N N . LEU A 1 103 ? -9.961 4.990 7.547 1.00 89.56 103 LEU A N 1
ATOM 834 C CA . LEU A 1 103 ? -11.341 5.476 7.631 1.00 89.56 103 LEU A CA 1
ATOM 835 C C . LEU A 1 103 ? -12.367 4.334 7.726 1.00 89.56 103 LEU A C 1
ATOM 837 O O . LEU A 1 103 ? -13.541 4.582 7.998 1.00 89.56 103 LEU A O 1
ATOM 841 N N . THR A 1 104 ? -11.944 3.084 7.526 1.00 90.56 104 THR A N 1
ATOM 842 C CA . THR A 1 104 ? -12.780 1.896 7.741 1.00 90.56 104 THR A CA 1
ATOM 843 C C . THR A 1 104 ? -12.816 1.514 9.220 1.00 90.56 104 THR A C 1
ATOM 845 O O . THR A 1 104 ? -11.912 1.840 9.991 1.00 90.56 104 THR A O 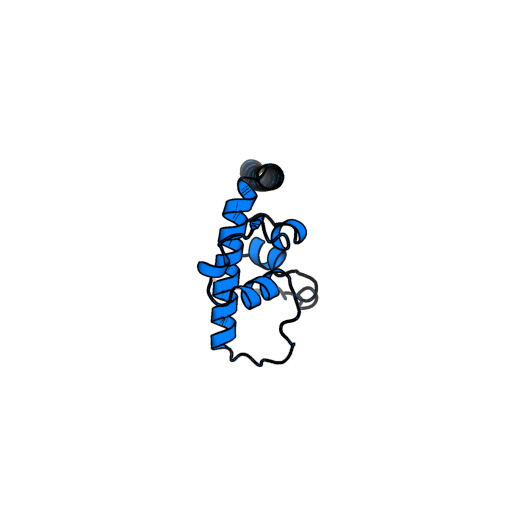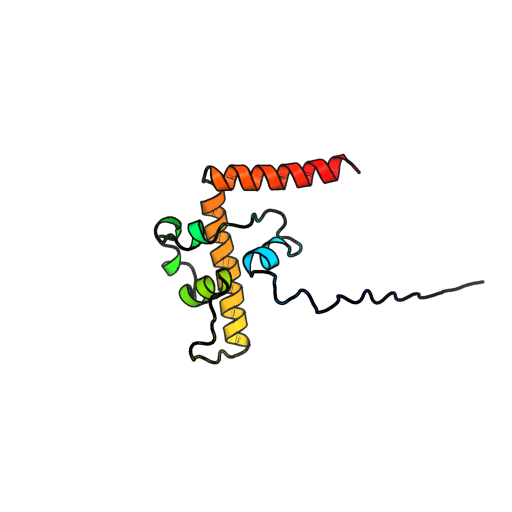1
ATOM 848 N N . SER A 1 105 ? -13.831 0.752 9.640 1.00 82.25 105 SER A N 1
ATOM 849 C CA . SER A 1 105 ? -13.910 0.258 11.023 1.00 82.25 105 SER A CA 1
ATOM 850 C C . SER A 1 105 ? -12.726 -0.644 11.405 1.00 82.25 105 SER A C 1
ATOM 852 O O . SER A 1 105 ? -12.263 -0.586 12.544 1.00 82.25 105 SER A O 1
ATOM 854 N N . GLN A 1 106 ? -12.214 -1.446 10.463 1.00 85.94 106 GLN A N 1
ATOM 855 C CA . GLN A 1 106 ? -11.056 -2.326 10.674 1.00 85.94 106 GLN A CA 1
ATOM 856 C C . GLN A 1 106 ? -9.755 -1.521 10.808 1.00 85.94 106 GLN A C 1
ATOM 858 O O . GLN A 1 106 ? -8.973 -1.743 11.739 1.00 85.94 106 GLN A O 1
ATOM 863 N N . GLY A 1 107 ? -9.546 -0.541 9.926 1.00 77.44 107 GLY A N 1
ATOM 864 C CA . GLY A 1 107 ? -8.369 0.323 9.963 1.00 77.44 107 GLY A CA 1
ATOM 865 C C . GLY A 1 107 ? -8.338 1.235 11.183 1.00 77.44 107 GLY A C 1
ATOM 866 O O . GLY A 1 107 ? -7.294 1.345 11.823 1.00 77.44 107 GLY A O 1
ATOM 867 N N . LEU A 1 108 ? -9.478 1.806 11.589 1.00 77.75 108 LEU A N 1
ATOM 868 C CA . LEU A 1 108 ? -9.560 2.620 12.803 1.00 77.75 108 LEU A CA 1
ATOM 869 C C . LEU A 1 108 ? -9.183 1.809 14.051 1.00 77.75 108 LEU A C 1
ATOM 871 O O . LEU A 1 108 ? -8.366 2.261 14.853 1.00 77.75 108 LEU A O 1
ATOM 875 N N . ALA A 1 109 ? -9.712 0.589 14.195 1.00 78.38 109 ALA A N 1
ATOM 876 C CA . ALA A 1 109 ? -9.357 -0.299 15.303 1.00 78.38 109 ALA A CA 1
ATOM 877 C C . ALA A 1 109 ? -7.853 -0.640 15.315 1.00 78.38 109 ALA A C 1
ATOM 879 O O . ALA A 1 109 ? -7.219 -0.641 16.373 1.00 78.38 109 ALA A O 1
ATOM 880 N N . SER A 1 110 ? -7.271 -0.877 14.137 1.00 73.31 110 SER A N 1
ATOM 881 C CA . SER A 1 110 ? -5.856 -1.234 13.970 1.00 73.31 110 SER A CA 1
ATOM 882 C C . SER A 1 110 ? -4.916 -0.065 14.293 1.00 73.31 110 SER A C 1
ATOM 884 O O . SER A 1 110 ? -3.947 -0.231 15.037 1.00 73.31 110 SER A O 1
ATOM 886 N N . THR A 1 111 ? -5.226 1.139 13.805 1.00 72.06 111 THR A N 1
ATOM 887 C CA . THR A 1 111 ? -4.430 2.354 14.039 1.00 72.06 111 THR A C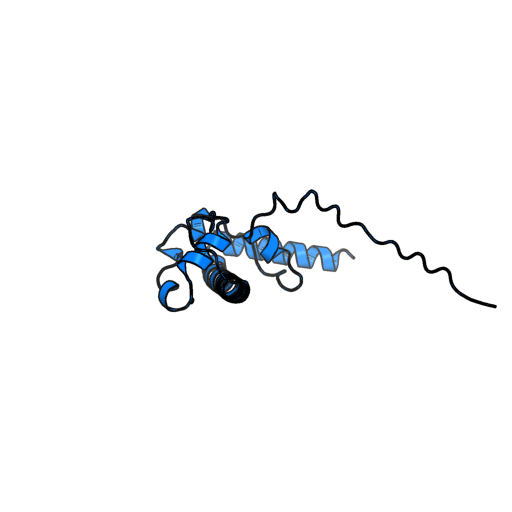A 1
ATOM 888 C C . THR A 1 111 ? -4.537 2.833 15.485 1.00 72.06 111 THR A C 1
ATOM 890 O O . THR A 1 111 ? -3.519 3.164 16.091 1.00 72.06 111 THR A O 1
ATOM 893 N N . VAL A 1 112 ? -5.735 2.794 16.086 1.00 71.62 112 VAL A N 1
ATOM 894 C CA . VAL A 1 112 ? -5.919 3.112 17.514 1.00 71.62 112 VAL A CA 1
ATOM 895 C C . VAL A 1 112 ? -5.128 2.141 18.388 1.00 71.62 112 VAL A C 1
ATOM 897 O O . VAL A 1 112 ? -4.453 2.580 19.316 1.00 71.62 112 VAL A O 1
ATOM 900 N N . LYS A 1 113 ? -5.133 0.839 18.073 1.00 68.50 113 LYS A N 1
ATOM 901 C CA . LYS A 1 113 ? -4.327 -0.158 18.793 1.00 68.50 113 LYS A CA 1
ATOM 902 C C . LYS A 1 113 ? -2.829 0.148 18.702 1.00 68.50 113 LYS A C 1
ATOM 904 O O . LYS A 1 113 ? -2.155 0.124 19.729 1.00 68.50 113 LYS A O 1
ATOM 909 N N . LYS A 1 114 ? -2.303 0.460 17.510 1.00 70.19 114 LYS A N 1
ATOM 910 C CA . LYS A 1 114 ? -0.870 0.761 17.326 1.00 70.19 114 LYS A CA 1
ATOM 911 C C . LYS A 1 114 ? -0.466 2.052 18.049 1.00 70.19 114 LYS A C 1
ATOM 913 O O . LYS A 1 114 ? 0.519 2.052 18.783 1.00 70.19 114 LYS A O 1
ATOM 918 N N . ALA A 1 115 ? -1.268 3.111 17.922 1.00 67.25 115 ALA A N 1
ATOM 919 C CA . ALA A 1 115 ? -1.049 4.378 18.619 1.00 67.25 115 ALA A CA 1
ATOM 920 C C . ALA A 1 115 ? -1.115 4.220 20.148 1.00 67.25 115 ALA A C 1
ATOM 922 O O . ALA A 1 115 ? -0.256 4.736 20.858 1.00 67.25 115 ALA A O 1
ATOM 923 N N . PHE A 1 116 ? -2.088 3.459 20.661 1.00 71.00 116 PHE A N 1
ATOM 924 C CA . PHE A 1 116 ? -2.226 3.190 22.092 1.00 71.00 116 PHE A CA 1
ATOM 925 C C . PHE A 1 116 ? -1.049 2.382 22.649 1.00 71.00 116 PHE A C 1
ATOM 927 O O . PHE A 1 116 ? -0.530 2.720 23.708 1.00 71.00 116 PHE A O 1
ATOM 934 N N . LEU A 1 117 ? -0.591 1.346 21.936 1.00 66.38 117 LEU A N 1
ATOM 935 C CA . LEU A 1 117 ? 0.586 0.565 22.334 1.00 66.38 117 LEU A CA 1
ATOM 936 C C . LEU A 1 117 ? 1.860 1.416 22.325 1.00 66.38 117 LEU A C 1
ATOM 938 O O . LEU A 1 117 ? 2.644 1.338 23.268 1.00 66.38 117 LEU A O 1
ATOM 942 N N . SER A 1 118 ? 2.038 2.259 21.302 1.00 65.06 118 SER A N 1
ATOM 943 C CA . SER A 1 118 ? 3.155 3.205 21.233 1.00 65.06 118 SER A CA 1
ATOM 944 C C . SER A 1 118 ? 3.138 4.157 22.433 1.00 65.06 118 SER A C 1
ATOM 946 O O . SER A 1 118 ? 4.120 4.248 23.165 1.00 65.06 118 SER A O 1
ATOM 948 N N . PHE A 1 119 ? 1.992 4.781 22.714 1.00 65.94 119 PHE A N 1
ATOM 949 C CA . PHE A 1 119 ? 1.827 5.681 23.854 1.00 65.94 119 PHE A CA 1
ATOM 950 C C . PHE A 1 119 ? 2.040 4.965 25.197 1.00 65.94 119 PHE A C 1
ATOM 952 O O . PHE A 1 119 ? 2.788 5.447 26.039 1.00 65.94 119 PHE A O 1
ATOM 959 N N . SER A 1 120 ? 1.458 3.781 25.396 1.00 68.50 120 SER A N 1
ATOM 960 C CA . SER A 1 120 ? 1.642 3.001 26.626 1.00 68.50 120 SER A CA 1
ATOM 961 C C . SER A 1 120 ? 3.103 2.613 26.866 1.00 68.50 120 SER A C 1
ATOM 963 O O . SER A 1 120 ? 3.523 2.565 28.018 1.00 68.50 120 SER A O 1
ATOM 965 N N . PHE A 1 121 ? 3.876 2.339 25.812 1.00 64.94 121 PHE A N 1
ATOM 966 C CA . PHE A 1 121 ? 5.307 2.059 25.930 1.00 64.94 121 PHE A CA 1
ATOM 967 C C . PHE A 1 121 ? 6.093 3.300 26.374 1.00 64.94 121 PHE A C 1
ATOM 969 O O . PHE A 1 121 ? 6.933 3.200 27.264 1.00 64.94 121 PHE A O 1
ATOM 976 N N . PHE A 1 122 ? 5.780 4.476 25.818 1.00 60.72 122 PHE A N 1
ATOM 977 C CA . PHE A 1 122 ? 6.412 5.738 26.221 1.00 60.72 122 PHE A CA 1
ATOM 978 C C . PHE A 1 122 ? 6.074 6.166 27.654 1.00 60.72 122 PHE A C 1
ATOM 980 O O . PHE A 1 1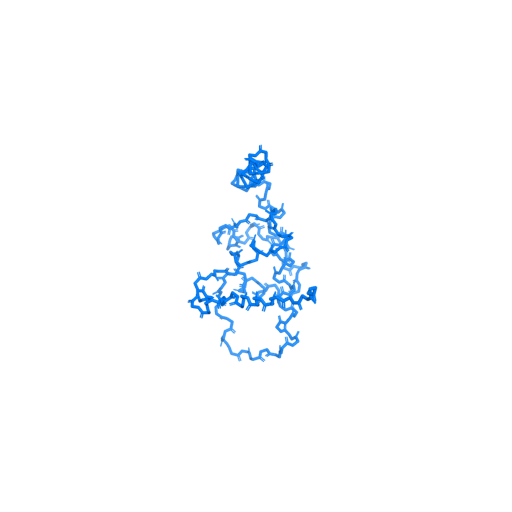22 ? 6.899 6.804 28.292 1.00 60.72 122 PHE A O 1
ATOM 987 N N . TYR A 1 123 ? 4.889 5.824 28.167 1.00 61.75 123 TYR A N 1
ATOM 988 C CA . TYR A 1 123 ? 4.473 6.179 29.532 1.00 61.75 123 TYR A CA 1
ATOM 989 C C . TYR A 1 123 ? 4.913 5.174 30.604 1.00 61.75 123 TYR A C 1
ATOM 991 O O . TYR A 1 123 ? 4.739 5.442 31.792 1.00 61.75 123 TYR A O 1
ATOM 999 N N . SER A 1 124 ? 5.441 4.014 30.203 1.00 62.47 124 SER A N 1
ATOM 1000 C CA . SER A 1 124 ? 5.879 2.956 31.121 1.00 62.47 124 SER A CA 1
ATOM 1001 C C . SER A 1 124 ? 7.405 2.885 31.304 1.00 62.47 124 SER A C 1
ATOM 1003 O O . SER A 1 124 ? 7.869 1.980 32.002 1.00 62.47 124 SER A O 1
ATOM 1005 N N . GLN A 1 125 ? 8.162 3.807 30.696 1.00 53.78 125 GLN A N 1
ATOM 1006 C CA . GLN A 1 125 ? 9.594 4.053 30.931 1.00 53.78 125 GLN A CA 1
ATOM 1007 C C . GLN A 1 125 ? 9.795 5.387 31.651 1.00 53.78 125 GLN A C 1
ATOM 1009 O O . GLN A 1 125 ? 10.776 5.481 32.419 1.00 53.78 125 GLN A O 1
#

Radius of gyration: 19.03 Å; Cα contacts (8 Å, |Δi|>4): 83; chains: 1; bounding box: 60×24×50 Å

Solvent-accessible surface area (backbone atoms only — not comparable to full-atom values): 7739 Å² total; per-residue (Å²): 137,87,87,77,91,79,85,76,78,77,76,75,77,71,90,76,64,76,86,78,60,50,48,49,60,51,55,37,66,39,90,92,26,77,83,50,64,81,74,58,65,71,62,68,70,34,61,77,78,48,62,76,45,70,85,74,35,65,61,38,68,62,11,50,31,51,52,69,66,45,81,73,78,86,72,67,85,68,52,72,72,55,47,55,53,33,51,56,25,23,56,51,47,51,50,57,52,46,68,54,39,46,76,36,76,69,31,37,55,48,41,52,51,52,54,49,52,53,51,52,55,67,73,72,111

Foldseek 3Di:
DDDDDDPPPPPPPPPPCPPPAAPLRVQCPDPPNLQFFRDDVVCLPPCVLCPPVVVVFPPVVLLSCNNVVNDPVPPDDDDPVVVVSSPVSNNVSSVVSLVSQCPDPVNVVRSCVSVVVVVVVVVVD

Sequence (125 aa):
VDASDTDSKESGISGSDVKDTSWISWFCNLRGNELFCQIDDYYIQDHFNLCGLIHQVPYYDYALDLILDVDLTHGERFTEKQYELVESAAEMLYGMIHARYILTSQGLASTVKKAFLSFSFFYSQ

Nearest PDB structures (foldseek):
  4md9-assembly1_A  TM=9.588E-01  e=1.050E-08  Homo sapiens
  4md9-assembly2_D  TM=9.813E-01  e=1.856E-08  Homo sapiens
  1rqf-assembly1_A  TM=9.379E-01  e=1.396E-08  Xenopus laevis
  4nh1-assembly1_D  TM=9.489E-01  e=1.177E-08  Homo sapiens
  1jwh-assembly1_C  TM=9.289E-01  e=2.147E-07  Homo sapiens

InterPro domains:
  IPR000704 Casein kinase II, regulatory subunit [PF01214] (22-114)
  IPR000704 Casein kinase II, regulatory subunit [PR00472] (22-38)
  IPR000704 Casein kinase II, regulatory subunit [PR00472] (39-53)
  IPR000704 Casein kinase II, regulatory subunit [PR00472] (94-115)
  IPR000704 Casein kinase II, regulatory subunit [PTHR11740] (3-114)
  IPR000704 Casein kinase II, regulatory subunit [SM01085] (22-122)
  IPR016149 Casein kinase II, regulatory subunit, N-terminal [G3DSA:1.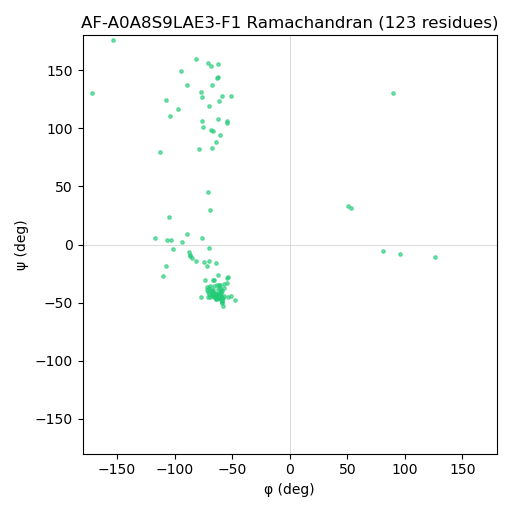10.1820.10] (16-115)
  IPR035991 Casein kinase II subunit beta-like [SSF57798] (20-114)

Organism: Brassica cretica (NCBI:txid69181)

Mean predicted aligned error: 10.87 Å

Secondary structure (DSSP, 8-state):
--------------TTSTTS--HHHHHHHSTT-TTPPPPPHHHHH-TTTTTTGGGTSTTHHHHHHHHTT--TTSS----HHHHHHHHHHHHHHHHHHHHHHTTSHHHHHHHHHHHHHHHHHHH--